Protein AF-A0A077PZK7-F1 (afdb_monomer_lite)

InterPro domains:
  IPR008878 Transposase IS66, Orf2 [NF033819] (8-59)
  IPR008878 Transposase IS66, Orf2 [PF05717] (6-59)

pLDDT: mean 83.55, std 12.79, range [41.16, 95.69]

Structure (mmCIF, N/CA/C/O backbone):
data_AF-A0A077PZK7-F1
#
_entry.id   AF-A0A077PZK7-F1
#
loop_
_atom_site.group_PDB
_atom_site.id
_atom_site.type_symbol
_atom_site.label_atom_id
_atom_site.label_alt_id
_atom_site.label_comp_id
_atom_site.label_asym_id
_atom_site.label_entity_id
_atom_site.label_seq_id
_atom_site.pdbx_PDB_ins_code
_atom_site.Cartn_x
_atom_site.Cartn_y
_atom_site.Cartn_z
_atom_site.occupancy
_atom_site.B_iso_or_equiv
_atom_site.auth_seq_id
_atom_site.auth_comp_id
_atom_site.auth_asym_id
_atom_site.auth_atom_id
_atom_site.pdbx_PDB_model_num
ATOM 1 N N . MET A 1 1 ? 16.297 5.411 2.358 1.00 60.47 1 MET A N 1
ATOM 2 C CA . MET A 1 1 ? 15.417 6.498 1.873 1.00 60.47 1 MET A CA 1
ATOM 3 C C . MET A 1 1 ? 14.584 5.931 0.729 1.00 60.47 1 MET A C 1
ATOM 5 O O . MET A 1 1 ? 15.171 5.266 -0.115 1.00 60.47 1 MET A O 1
ATOM 9 N N . LEU A 1 2 ? 13.254 6.079 0.731 1.00 57.38 2 LEU A N 1
ATOM 10 C CA . LEU A 1 2 ? 12.410 5.631 -0.390 1.00 57.38 2 LEU A CA 1
ATOM 11 C C . LEU A 1 2 ? 12.774 6.464 -1.628 1.00 57.38 2 LEU A C 1
ATOM 13 O O . LEU A 1 2 ? 12.485 7.654 -1.662 1.00 57.38 2 LEU A O 1
ATOM 17 N N . LYS A 1 3 ? 13.454 5.858 -2.605 1.00 66.56 3 LYS A N 1
ATOM 18 C CA . LYS A 1 3 ? 13.774 6.480 -3.896 1.00 66.56 3 LYS A CA 1
ATOM 19 C C . LYS A 1 3 ? 12.763 5.951 -4.905 1.00 66.56 3 LYS A C 1
ATOM 21 O O . LYS A 1 3 ? 13.015 4.932 -5.527 1.00 66.56 3 LYS A O 1
ATOM 26 N N . GLN A 1 4 ? 11.567 6.527 -4.929 1.00 67.38 4 GLN A N 1
ATOM 27 C CA . GLN A 1 4 ? 10.529 6.200 -5.910 1.00 67.38 4 GLN A CA 1
ATOM 28 C C . GLN A 1 4 ? 10.313 7.427 -6.778 1.00 67.38 4 GLN A C 1
ATOM 30 O O . GLN A 1 4 ? 10.282 8.536 -6.244 1.00 67.38 4 GLN A O 1
ATOM 35 N N . GLU A 1 5 ? 10.182 7.234 -8.085 1.00 74.19 5 GLU A N 1
ATOM 36 C CA . GLU A 1 5 ? 9.944 8.347 -9.009 1.00 74.19 5 GLU A CA 1
ATOM 37 C C . GLU A 1 5 ? 8.516 8.877 -8.877 1.00 74.19 5 GLU A C 1
ATOM 39 O O . GLU A 1 5 ? 8.277 10.079 -8.993 1.00 74.19 5 GLU A O 1
ATOM 44 N N . HIS A 1 6 ? 7.579 7.992 -8.525 1.00 85.31 6 HIS A N 1
ATOM 45 C CA . HIS A 1 6 ? 6.181 8.340 -8.325 1.00 85.31 6 HIS A CA 1
ATOM 46 C C . HIS A 1 6 ? 5.672 7.922 -6.942 1.00 85.31 6 HIS A C 1
ATOM 48 O O . HIS A 1 6 ? 5.894 6.801 -6.481 1.00 85.31 6 HIS A O 1
ATOM 54 N N . LEU A 1 7 ? 4.947 8.829 -6.284 1.00 88.44 7 LEU A N 1
ATOM 55 C CA . LEU A 1 7 ? 4.241 8.574 -5.031 1.00 88.44 7 LEU A CA 1
ATOM 56 C C . LEU A 1 7 ? 2.755 8.875 -5.220 1.00 88.44 7 LEU A C 1
ATOM 58 O O . LEU A 1 7 ? 2.374 10.018 -5.468 1.00 88.44 7 LEU A O 1
ATOM 62 N N . PHE A 1 8 ? 1.922 7.856 -5.058 1.00 90.88 8 PHE A N 1
ATOM 63 C CA . PHE A 1 8 ? 0.474 7.955 -5.167 1.00 90.88 8 PHE A CA 1
ATOM 64 C C . PHE A 1 8 ? -0.175 7.834 -3.790 1.00 90.88 8 PHE A C 1
ATOM 66 O O . PHE A 1 8 ? 0.151 6.946 -3.00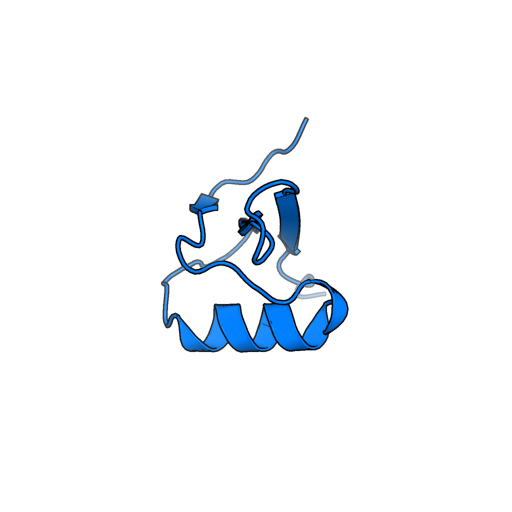1 1.00 90.88 8 PHE A O 1
ATOM 73 N N . LEU A 1 9 ? -1.125 8.723 -3.516 1.00 91.75 9 LEU A N 1
ATOM 74 C CA . LEU A 1 9 ? -1.980 8.684 -2.334 1.00 91.75 9 LEU A CA 1
ATOM 75 C C . LEU A 1 9 ? -3.353 8.162 -2.738 1.00 91.75 9 LEU A C 1
ATOM 77 O O . LEU A 1 9 ? -4.053 8.799 -3.522 1.00 91.75 9 LEU A O 1
ATOM 81 N N . VAL A 1 10 ? -3.741 7.019 -2.179 1.00 90.50 10 VAL A N 1
ATOM 82 C CA . VAL A 1 10 ? -5.074 6.450 -2.390 1.00 90.50 10 VAL A CA 1
ATOM 83 C C . VAL A 1 10 ? -6.024 7.075 -1.369 1.00 90.50 10 VAL A C 1
ATOM 85 O O . VAL A 1 10 ? -5.874 6.873 -0.159 1.00 90.50 10 VAL A O 1
ATOM 88 N N . GLN A 1 11 ? -6.959 7.900 -1.853 1.00 86.75 11 GLN A N 1
ATOM 89 C CA . GLN A 1 11 ? -7.884 8.660 -1.003 1.00 86.75 11 GLN A CA 1
ATOM 90 C C . GLN A 1 11 ? -8.923 7.759 -0.330 1.00 86.75 11 GLN A C 1
ATOM 92 O O . GLN A 1 11 ? -9.272 7.980 0.846 1.00 86.75 11 GLN A O 1
ATOM 97 N N . GLU A 1 12 ? -9.413 6.751 -1.054 1.00 90.06 12 GLU A N 1
ATOM 98 C CA . GLU A 1 12 ? -10.346 5.779 -0.512 1.00 90.06 12 GLU A CA 1
ATOM 99 C C . GLU A 1 12 ? -9.655 4.927 0.559 1.00 90.06 12 GLU A C 1
ATOM 101 O O . GLU A 1 12 ? -8.611 4.313 0.320 1.00 90.06 12 GLU A O 1
ATOM 106 N N . PRO A 1 13 ? -10.223 4.856 1.771 1.00 92.31 13 PRO A N 1
ATOM 107 C CA . PRO A 1 13 ? -9.649 4.026 2.804 1.00 92.31 13 PRO A CA 1
ATOM 108 C C . PRO A 1 13 ? -9.871 2.545 2.481 1.00 92.31 13 PRO A C 1
ATOM 110 O O . PRO A 1 13 ? -10.973 2.119 2.128 1.00 92.31 13 PRO A O 1
ATOM 113 N N . VAL A 1 14 ? -8.835 1.730 2.671 1.00 91.69 14 VAL A N 1
ATOM 114 C CA . VAL A 1 14 ? -8.844 0.311 2.292 1.00 91.69 14 VAL A CA 1
ATOM 115 C C . VAL A 1 14 ? -8.962 -0.615 3.498 1.00 91.69 14 VAL A C 1
ATOM 117 O O . VAL A 1 14 ? -8.575 -0.296 4.629 1.00 91.69 14 VAL A O 1
ATOM 120 N N . ASP A 1 15 ? -9.472 -1.823 3.253 1.00 91.62 15 ASP A N 1
ATOM 121 C CA . ASP A 1 15 ? -9.352 -2.917 4.212 1.00 91.62 15 ASP A CA 1
ATOM 122 C C . ASP A 1 15 ? -7.970 -3.569 4.097 1.00 91.62 15 ASP A C 1
ATOM 124 O O . ASP A 1 15 ? -7.759 -4.501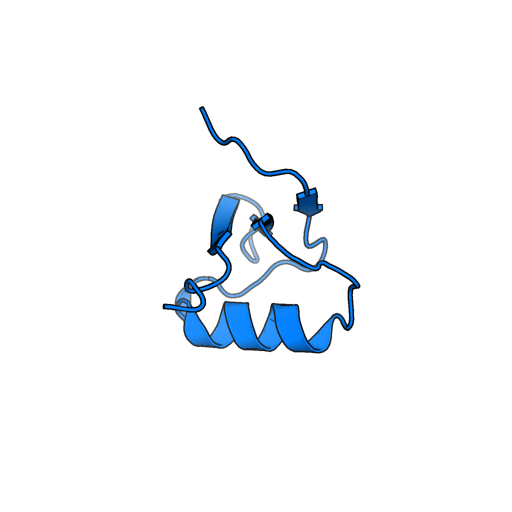 3.322 1.00 91.62 15 ASP A O 1
ATOM 128 N N . MET A 1 16 ? -7.016 -3.080 4.891 1.00 89.81 16 MET A N 1
ATOM 129 C CA . MET A 1 16 ? -5.632 -3.571 4.882 1.00 89.81 16 MET A CA 1
ATOM 130 C C . MET A 1 16 ? -5.487 -5.049 5.277 1.00 89.81 16 MET A C 1
ATOM 132 O O . MET A 1 16 ? -4.419 -5.625 5.062 1.00 89.81 16 MET A O 1
ATOM 136 N N . ARG A 1 17 ? -6.533 -5.672 5.840 1.00 89.75 17 ARG A N 1
ATOM 137 C CA . ARG A 1 17 ? -6.538 -7.096 6.212 1.00 89.75 17 ARG A CA 1
ATOM 138 C C . ARG A 1 17 ? -6.626 -8.019 4.999 1.00 89.75 17 ARG A C 1
ATOM 140 O O . ARG A 1 17 ? -6.293 -9.188 5.122 1.00 89.75 17 ARG A O 1
ATOM 147 N N . ARG A 1 18 ? -7.036 -7.503 3.834 1.00 89.12 18 ARG A N 1
ATOM 148 C CA . ARG A 1 18 ? -7.155 -8.283 2.590 1.00 89.12 18 ARG A CA 1
ATOM 149 C C . ARG A 1 18 ? -5.804 -8.682 1.970 1.00 89.12 18 ARG A C 1
ATOM 151 O O . ARG A 1 18 ? -5.795 -9.355 0.950 1.00 89.12 18 ARG A O 1
ATOM 158 N N . GLY A 1 19 ? -4.678 -8.294 2.574 1.00 88.62 19 GLY A N 1
ATOM 159 C CA . GLY A 1 19 ? -3.343 -8.688 2.117 1.00 88.62 19 GLY A CA 1
ATOM 160 C C . GLY A 1 19 ? -2.772 -7.772 1.036 1.00 88.62 19 GLY A C 1
ATOM 161 O O . GLY A 1 19 ? -3.231 -6.645 0.870 1.00 88.62 19 GLY A O 1
ATOM 162 N N . ILE A 1 20 ? -1.700 -8.215 0.374 1.00 87.88 20 ILE A N 1
ATOM 163 C CA . ILE A 1 20 ? -1.034 -7.451 -0.691 1.00 87.88 20 ILE A CA 1
ATOM 164 C C . ILE A 1 20 ? -1.742 -7.632 -2.040 1.00 87.88 20 ILE A C 1
ATOM 166 O O . ILE A 1 20 ? -2.010 -6.632 -2.691 1.00 87.88 20 ILE A O 1
ATOM 170 N N . ASP A 1 21 ? -2.175 -8.849 -2.380 1.00 89.62 21 ASP A N 1
ATOM 171 C CA . ASP A 1 21 ? -2.817 -9.165 -3.668 1.00 89.62 21 ASP A CA 1
ATOM 172 C C . ASP A 1 21 ? -4.084 -8.340 -3.912 1.00 89.62 21 ASP A C 1
ATOM 174 O O . ASP A 1 21 ? -4.276 -7.760 -4.978 1.00 89.62 21 ASP A O 1
ATOM 178 N N . ALA A 1 22 ? -4.930 -8.205 -2.888 1.00 90.06 22 ALA A N 1
ATOM 179 C CA . ALA A 1 22 ? -6.141 -7.398 -2.983 1.00 90.06 22 ALA A CA 1
ATOM 180 C C . ALA A 1 22 ? -5.858 -5.893 -3.127 1.00 90.06 22 ALA A C 1
ATOM 182 O O . ALA A 1 22 ? -6.678 -5.169 -3.689 1.00 90.06 22 ALA A O 1
ATOM 183 N N . LEU A 1 23 ? -4.729 -5.408 -2.597 1.00 89.94 23 LEU A N 1
ATOM 184 C CA . LEU A 1 23 ? -4.310 -4.015 -2.764 1.00 89.94 23 LEU A CA 1
ATOM 185 C C . LEU A 1 23 ? -3.706 -3.795 -4.152 1.00 89.94 23 LEU A C 1
ATOM 187 O O . LEU A 1 23 ? -3.991 -2.774 -4.766 1.00 89.94 23 LEU A O 1
ATOM 191 N N . THR A 1 24 ? -2.949 -4.763 -4.668 1.00 88.12 24 THR A N 1
ATOM 192 C CA . THR A 1 24 ? -2.445 -4.760 -6.045 1.00 88.12 24 THR A CA 1
ATOM 193 C C . THR A 1 24 ? -3.587 -4.703 -7.058 1.00 88.12 24 THR A C 1
ATOM 195 O O . THR A 1 24 ? -3.620 -3.783 -7.868 1.00 88.12 24 THR A O 1
ATOM 198 N N . GLN A 1 25 ? -4.588 -5.584 -6.943 1.00 88.88 25 GLN A N 1
ATOM 199 C CA . GLN A 1 25 ? -5.773 -5.557 -7.815 1.00 88.88 25 GLN A CA 1
ATOM 200 C C . GLN A 1 25 ? -6.527 -4.224 -7.742 1.00 88.88 25 GLN A C 1
ATOM 202 O O . GLN A 1 25 ? -7.057 -3.739 -8.739 1.00 88.88 25 GLN A O 1
ATOM 207 N N . HIS A 1 26 ? -6.591 -3.620 -6.551 1.00 89.12 26 HIS A N 1
ATOM 208 C CA . HIS A 1 26 ? -7.205 -2.308 -6.394 1.00 89.12 26 HIS A CA 1
ATOM 209 C C . HIS A 1 26 ? -6.430 -1.234 -7.166 1.00 89.12 26 HIS A C 1
ATOM 211 O O . HIS A 1 26 ? -7.062 -0.467 -7.881 1.00 89.12 26 HIS A O 1
ATOM 217 N N . ILE A 1 27 ? -5.094 -1.216 -7.072 1.00 88.06 27 ILE A N 1
ATOM 218 C CA . ILE A 1 27 ? -4.221 -0.298 -7.822 1.00 88.06 27 ILE A CA 1
ATOM 219 C C . ILE A 1 27 ? -4.397 -0.476 -9.337 1.00 88.06 27 ILE A C 1
ATOM 221 O O . ILE A 1 27 ? -4.568 0.513 -10.047 1.00 88.06 27 ILE A O 1
ATOM 225 N N . GLU A 1 28 ? -4.386 -1.716 -9.833 1.00 86.69 28 GLU A N 1
ATOM 226 C CA . GLU A 1 28 ? -4.573 -2.030 -11.260 1.00 86.69 28 GLU A CA 1
ATOM 227 C C . GLU A 1 28 ? -5.919 -1.504 -11.789 1.00 86.69 28 GLU A C 1
ATOM 229 O O . GLU A 1 28 ? -5.996 -0.986 -12.903 1.00 86.69 28 GLU A O 1
ATOM 234 N N . GLY A 1 29 ? -6.968 -1.542 -10.960 1.00 85.75 29 GLY A N 1
ATOM 235 C CA . GLY A 1 29 ? -8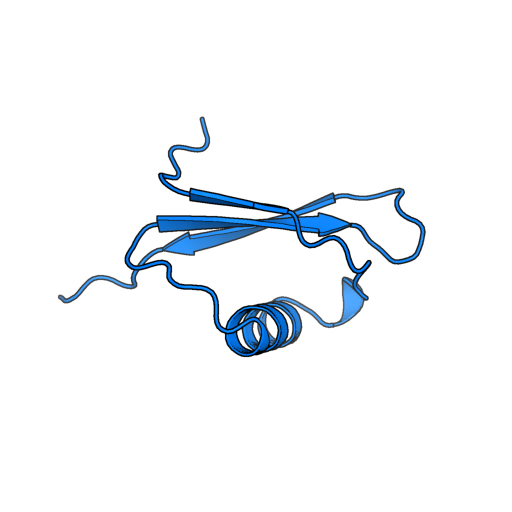.279 -0.973 -11.281 1.00 85.75 29 GLY A CA 1
ATOM 236 C C . GLY A 1 29 ? -8.331 0.560 -11.343 1.00 85.75 29 GLY A C 1
ATOM 237 O O . GLY A 1 29 ? -9.290 1.100 -11.893 1.00 85.75 29 GLY A O 1
ATOM 238 N N . LEU A 1 30 ? -7.328 1.278 -10.818 1.00 82.88 30 LEU A N 1
ATOM 239 C CA . LEU A 1 30 ? -7.283 2.750 -10.845 1.00 82.88 30 LEU A CA 1
ATOM 240 C C . LEU A 1 30 ? -6.849 3.315 -12.209 1.00 82.88 30 LEU A C 1
ATOM 242 O O . LEU A 1 30 ? -6.921 4.527 -12.404 1.00 82.88 30 LEU A O 1
ATOM 246 N N . ASN A 1 31 ? -6.404 2.463 -13.144 1.00 79.88 31 ASN A N 1
ATOM 247 C CA . ASN A 1 31 ? -6.005 2.832 -14.510 1.00 79.88 31 ASN A CA 1
ATOM 248 C C . ASN A 1 31 ? -5.039 4.037 -14.579 1.00 79.88 31 ASN A C 1
ATOM 250 O O . ASN A 1 31 ? -5.114 4.873 -15.484 1.00 79.88 31 ASN A O 1
ATOM 254 N N . LEU A 1 32 ? -4.151 4.171 -13.589 1.00 81.75 32 LEU A N 1
ATOM 255 C CA . LEU A 1 32 ? -3.162 5.249 -13.578 1.00 81.75 32 LEU A CA 1
ATOM 256 C C . LEU A 1 32 ? -2.018 4.879 -14.537 1.00 81.75 32 LEU A C 1
ATOM 258 O O . LEU A 1 32 ? -1.712 3.710 -14.758 1.00 81.75 32 LEU A O 1
ATOM 262 N N . ARG A 1 33 ? -1.365 5.883 -15.125 1.00 76.25 33 ARG A N 1
ATOM 263 C CA . ARG A 1 33 ? -0.201 5.672 -15.996 1.00 76.25 3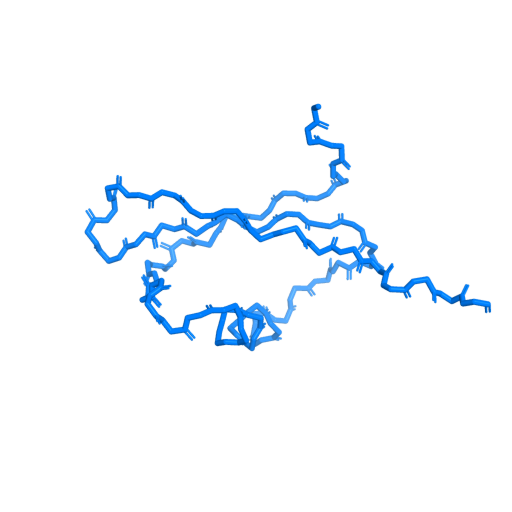3 ARG A CA 1
ATOM 264 C C . ARG A 1 33 ? 1.072 5.801 -15.155 1.00 76.25 33 ARG A C 1
ATOM 266 O O . ARG A 1 33 ? 1.513 6.918 -14.905 1.00 76.25 33 ARG A O 1
ATOM 273 N N . TRP A 1 34 ? 1.651 4.683 -14.721 1.00 73.69 34 TRP A N 1
ATOM 274 C CA . TRP A 1 34 ? 3.008 4.618 -14.157 1.00 73.69 34 TRP A CA 1
ATOM 275 C C . TRP A 1 34 ? 3.793 3.527 -14.889 1.00 73.69 34 TRP A C 1
ATOM 277 O O . TRP A 1 34 ? 3.224 2.491 -15.219 1.00 73.69 34 TRP A O 1
ATOM 287 N N . GLN A 1 35 ? 5.063 3.777 -15.211 1.00 63.69 35 GLN A N 1
ATOM 288 C CA . GLN A 1 35 ? 5.829 2.893 -16.104 1.00 63.69 35 GLN A CA 1
ATOM 289 C C . GLN A 1 35 ? 6.937 2.098 -15.402 1.00 63.69 35 GLN A C 1
ATOM 291 O O . GLN A 1 35 ? 7.383 1.099 -15.953 1.00 63.69 35 GLN A O 1
ATOM 296 N N . GLU A 1 36 ? 7.358 2.483 -14.192 1.00 74.69 36 GLU A N 1
ATOM 297 C CA . GLU A 1 36 ? 8.571 1.914 -13.587 1.00 74.69 36 GLU A CA 1
ATOM 298 C C . GLU A 1 36 ? 8.441 1.700 -12.069 1.00 74.69 36 GLU A C 1
ATOM 300 O O . GLU A 1 36 ? 7.875 0.699 -11.623 1.00 74.69 36 GLU A O 1
ATOM 305 N N . GLU A 1 37 ? 8.956 2.637 -11.267 1.00 85.06 37 GLU A N 1
ATOM 306 C CA . GLU A 1 37 ? 8.982 2.567 -9.806 1.00 85.06 37 GLU A CA 1
ATOM 307 C C . GLU A 1 37 ? 7.966 3.530 -9.187 1.00 85.06 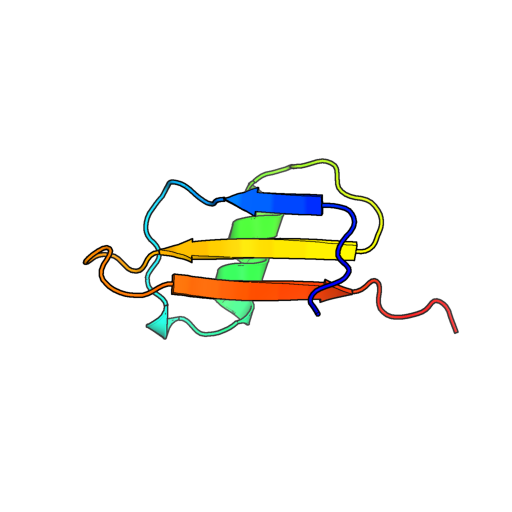37 GLU A C 1
ATOM 309 O O . GLU A 1 37 ? 8.034 4.753 -9.360 1.00 85.06 37 GLU A O 1
ATOM 314 N N . ALA A 1 38 ? 7.035 2.975 -8.416 1.00 89.00 38 ALA A N 1
ATOM 315 C CA . ALA A 1 38 ? 5.993 3.745 -7.756 1.00 89.00 38 ALA A CA 1
ATOM 316 C C . ALA A 1 38 ? 5.762 3.262 -6.325 1.00 89.00 38 ALA A C 1
ATOM 318 O O . ALA A 1 38 ? 5.782 2.069 -6.038 1.00 89.00 38 ALA A O 1
ATOM 319 N N . ALA A 1 39 ? 5.461 4.184 -5.417 1.00 90.94 39 ALA A N 1
ATOM 320 C CA . ALA A 1 39 ? 4.903 3.853 -4.113 1.00 90.94 39 ALA A CA 1
ATOM 321 C C . ALA A 1 39 ? 3.431 4.254 -4.039 1.00 90.94 39 ALA A C 1
ATOM 323 O O . ALA A 1 39 ? 3.058 5.365 -4.407 1.00 90.94 39 ALA A O 1
ATOM 324 N N . PHE A 1 40 ? 2.613 3.367 -3.485 1.00 91.88 40 PHE A N 1
ATOM 325 C CA . PHE A 1 40 ? 1.200 3.596 -3.215 1.00 91.88 40 PHE A CA 1
ATOM 326 C C . PHE A 1 40 ? 0.977 3.654 -1.710 1.00 91.88 40 PHE A C 1
ATOM 328 O O . PHE A 1 40 ? 1.277 2.699 -0.987 1.00 91.88 40 PHE A O 1
ATOM 335 N N . VAL A 1 41 ? 0.460 4.782 -1.234 1.00 93.31 41 VAL A N 1
ATOM 336 C CA . VAL A 1 41 ? 0.151 5.022 0.174 1.00 93.31 41 VAL A CA 1
ATOM 337 C C . VAL A 1 41 ? -1.340 4.838 0.396 1.00 93.31 41 VAL A C 1
ATOM 339 O O . VAL A 1 41 ? -2.166 5.540 -0.183 1.00 93.31 41 VAL A O 1
ATOM 342 N N . PHE A 1 42 ? -1.667 3.916 1.289 1.00 94.31 42 PHE A N 1
ATOM 343 C CA . PHE A 1 42 ? -3.023 3.588 1.694 1.00 94.31 42 PHE A CA 1
ATOM 344 C C . PHE A 1 42 ? -3.277 4.024 3.125 1.00 94.31 42 PHE A C 1
ATOM 346 O O . PHE A 1 42 ? -2.405 3.858 3.979 1.00 94.31 42 PHE A O 1
ATOM 353 N N . CYS A 1 43 ? -4.506 4.446 3.417 1.00 95.69 43 CYS A N 1
ATOM 354 C CA . CYS A 1 43 ? -5.008 4.559 4.783 1.00 95.69 43 CYS A CA 1
ATOM 355 C C . CYS A 1 43 ? -6.020 3.447 5.088 1.00 95.69 43 CYS A C 1
ATOM 357 O O . CYS A 1 43 ? -6.729 2.970 4.202 1.00 95.69 43 CYS A O 1
ATOM 359 N N . ASN A 1 44 ? -6.067 2.975 6.335 1.00 95.25 44 ASN A N 1
ATOM 360 C CA . ASN A 1 44 ? -7.085 2.001 6.738 1.00 95.25 44 ASN A CA 1
ATOM 361 C C . ASN A 1 44 ? -8.465 2.675 6.863 1.00 95.25 44 ASN A C 1
ATOM 363 O O . ASN A 1 44 ? -8.562 3.896 6.941 1.00 95.25 44 ASN A O 1
ATOM 367 N N . LYS A 1 45 ? -9.541 1.881 6.973 1.00 93.44 45 LYS A N 1
ATOM 368 C CA . LYS A 1 45 ? -10.921 2.376 7.207 1.00 93.44 45 LYS A CA 1
ATOM 369 C C . LYS A 1 45 ? -11.048 3.389 8.347 1.00 93.44 45 LYS A C 1
ATOM 371 O O . LYS A 1 45 ? -11.769 4.367 8.211 1.00 93.44 45 LYS A O 1
ATOM 376 N N . ALA A 1 46 ? -10.314 3.182 9.439 1.00 95.25 46 ALA A N 1
ATOM 377 C CA . ALA A 1 46 ? -10.294 4.094 10.584 1.00 95.25 46 ALA A CA 1
ATOM 378 C C . ALA A 1 46 ? -9.361 5.312 10.405 1.00 95.25 46 ALA A C 1
ATOM 380 O O . ALA A 1 46 ? -9.260 6.130 11.311 1.00 95.25 46 ALA A O 1
ATOM 381 N N . ARG A 1 47 ? -8.642 5.406 9.278 1.00 93.50 47 ARG A N 1
ATOM 382 C CA . ARG A 1 47 ? -7.637 6.435 8.945 1.00 93.50 47 ARG A CA 1
ATOM 383 C C . ARG A 1 47 ? -6.558 6.652 10.015 1.00 93.50 47 ARG A C 1
ATOM 385 O O . ARG A 1 47 ? -5.953 7.711 10.097 1.00 93.50 47 ARG A O 1
ATOM 392 N N . SER A 1 48 ? -6.292 5.629 10.819 1.00 95.38 48 SER A N 1
ATOM 393 C CA . SER A 1 48 ? -5.319 5.631 11.914 1.00 95.38 48 SER A CA 1
ATOM 394 C C . SER A 1 48 ? -3.988 4.981 11.547 1.00 95.38 48 SER A C 1
ATOM 396 O O . SER A 1 48 ? -3.030 5.050 12.313 1.00 95.38 48 SER A O 1
ATOM 398 N N . ARG A 1 49 ? -3.925 4.297 10.400 1.00 94.38 49 ARG A N 1
ATOM 399 C CA . ARG A 1 49 ? -2.732 3.592 9.931 1.00 94.38 49 ARG A CA 1
ATOM 400 C C . ARG A 1 49 ? -2.494 3.880 8.465 1.00 94.38 49 ARG A C 1
ATOM 402 O O . ARG A 1 49 ? -3.445 3.914 7.683 1.00 94.38 49 ARG A O 1
ATOM 409 N N . LEU A 1 50 ? -1.218 3.998 8.116 1.00 94.50 50 LEU A N 1
ATOM 410 C CA . LEU A 1 50 ? -0.752 4.057 6.742 1.00 94.50 50 LEU A CA 1
ATOM 411 C C . LEU A 1 50 ? -0.045 2.754 6.370 1.00 94.50 50 LEU A C 1
ATOM 413 O O . LEU A 1 50 ? 0.654 2.160 7.192 1.00 94.50 50 LEU A O 1
ATOM 417 N N . LYS A 1 51 ? -0.219 2.322 5.124 1.00 92.06 51 LYS A N 1
ATOM 418 C CA . LYS A 1 51 ? 0.538 1.224 4.516 1.00 92.06 51 LYS A CA 1
ATOM 419 C C . LYS A 1 51 ? 1.102 1.717 3.197 1.00 92.06 51 LYS A C 1
ATOM 421 O O . LYS A 1 51 ? 0.375 2.328 2.423 1.00 92.06 51 LYS A O 1
ATOM 426 N N . VAL A 1 52 ? 2.376 1.438 2.951 1.00 91.44 52 VAL A N 1
ATOM 427 C CA . VAL A 1 52 ? 3.042 1.778 1.693 1.00 91.44 52 VAL A CA 1
ATOM 428 C C . VAL A 1 52 ? 3.322 0.487 0.937 1.00 91.44 52 VAL A C 1
ATOM 430 O O . VAL A 1 52 ? 3.965 -0.412 1.478 1.00 91.44 52 VAL A O 1
ATOM 433 N N . LEU A 1 53 ? 2.817 0.388 -0.289 1.00 90.19 53 LEU A N 1
ATOM 434 C CA . LEU A 1 53 ? 3.161 -0.672 -1.233 1.00 90.19 53 LEU A CA 1
ATOM 435 C C . LEU A 1 53 ? 4.160 -0.091 -2.229 1.00 90.19 53 LEU A C 1
ATOM 437 O O . LEU A 1 53 ? 3.861 0.900 -2.888 1.00 90.19 53 LEU A O 1
ATOM 441 N N . ARG A 1 54 ? 5.349 -0.690 -2.312 1.00 88.25 54 ARG A N 1
ATOM 442 C CA . ARG A 1 54 ? 6.364 -0.328 -3.302 1.00 88.25 54 ARG A CA 1
ATOM 443 C C . ARG A 1 54 ? 6.214 -1.233 -4.520 1.00 88.25 54 ARG A C 1
ATOM 445 O O . ARG A 1 54 ? 6.329 -2.448 -4.389 1.00 88.2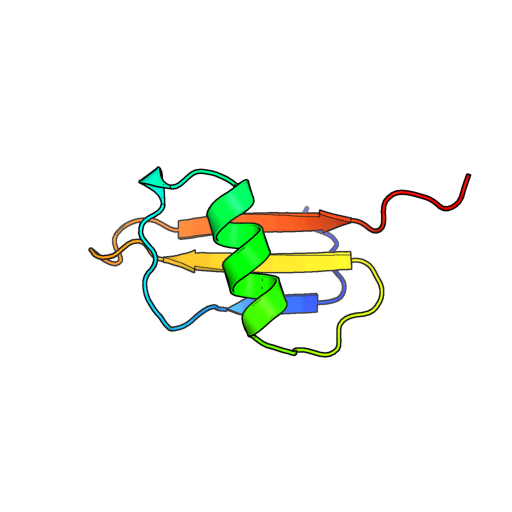5 54 ARG A O 1
ATOM 452 N N . TRP A 1 55 ? 5.955 -0.630 -5.666 1.00 85.62 55 TRP A N 1
ATOM 453 C CA . TRP A 1 55 ? 5.959 -1.273 -6.965 1.00 85.62 55 TRP A CA 1
ATOM 454 C C . TRP A 1 55 ? 7.340 -1.124 -7.583 1.00 85.62 55 TRP A C 1
ATOM 456 O O . TRP A 1 55 ? 7.837 -0.014 -7.764 1.00 85.62 55 TRP A O 1
ATOM 466 N N . THR A 1 56 ? 7.947 -2.254 -7.905 1.00 79.12 56 THR A N 1
ATOM 467 C CA . THR A 1 56 ? 9.197 -2.319 -8.654 1.00 79.12 56 THR A CA 1
ATOM 468 C C . THR A 1 56 ? 8.908 -3.106 -9.914 1.00 79.12 56 THR A C 1
ATOM 470 O O . THR A 1 56 ? 8.330 -4.193 -9.815 1.00 79.12 56 THR A O 1
ATOM 473 N N . ALA A 1 57 ? 9.304 -2.593 -11.078 1.00 70.88 57 ALA A N 1
ATOM 474 C CA . ALA A 1 57 ? 9.303 -3.401 -12.288 1.00 70.88 57 ALA A CA 1
ATOM 475 C C . ALA A 1 57 ? 10.127 -4.666 -11.995 1.00 70.88 57 ALA A C 1
ATOM 477 O O . ALA A 1 57 ? 11.315 -4.576 -11.685 1.00 70.88 57 ALA A O 1
ATOM 478 N N . MET A 1 58 ? 9.489 -5.843 -11.983 1.00 61.84 58 MET A N 1
ATOM 479 C CA . MET A 1 58 ? 10.249 -7.090 -11.937 1.00 61.84 58 MET A CA 1
ATOM 480 C C . MET A 1 58 ? 11.122 -7.091 -13.184 1.00 61.84 58 MET A C 1
ATOM 482 O O . MET A 1 58 ? 10.596 -6.989 -14.291 1.00 61.84 58 MET A O 1
ATOM 486 N N . GLY A 1 59 ? 12.438 -7.103 -12.966 1.00 47.31 59 GLY A N 1
ATOM 487 C CA . GLY A 1 59 ? 13.428 -6.914 -14.012 1.00 47.31 59 GLY A CA 1
ATOM 488 C C . GLY A 1 59 ? 13.124 -7.789 -15.217 1.00 47.31 59 GLY A C 1
ATOM 489 O O . GLY A 1 59 ? 12.956 -9.001 -15.091 1.00 47.31 59 GLY A O 1
ATOM 490 N N . SER A 1 60 ? 13.065 -7.163 -16.387 1.00 47.31 60 SER A N 1
ATOM 491 C CA . SER A 1 60 ? 13.445 -7.826 -17.624 1.00 47.31 60 SER A CA 1
ATOM 492 C C . SER A 1 60 ? 14.847 -8.396 -17.402 1.00 47.31 60 SER A C 1
ATOM 494 O O . SER A 1 60 ? 15.815 -7.633 -17.365 1.00 47.31 60 SER A O 1
ATOM 496 N N . GLY A 1 61 ? 14.915 -9.696 -17.108 1.00 41.16 61 GLY A N 1
ATOM 497 C CA . GLY A 1 61 ? 16.164 -10.453 -17.109 1.00 41.16 61 GLY A CA 1
ATOM 498 C C . GLY A 1 61 ? 16.803 -10.462 -18.487 1.00 41.16 61 GLY A C 1
ATOM 499 O O . GLY A 1 61 ? 16.057 -10.305 -19.482 1.00 41.16 61 GLY A O 1
#

Organism: NCBI:txid1398204

Radius of gyration: 11.95 Å; chains: 1; bounding box: 27×19×30 Å

Secondary structure (DSSP, 8-state):
----SEEEE--S-B-GGGTTHHHHHHHHTT-----S-EEEEEEBTTS--EEEEEE------

Foldseek 3Di:
DPPFPEEAEDPDADAPVVDDVVVVVVVVVVPDDDDAWYWYWHAHPVSPDIDIDIDGPPDPD

Sequence (61 aa):
MLKQEHLFLVQEPVDMRRGIDALTQHIEGLNLRWQEEAAFVFCNKARSRLKVLRWTAMGSG